Protein AF-A0A1C5WIX2-F1 (afdb_monomer_lite)

Structure (mmCIF, N/CA/C/O backbone):
data_AF-A0A1C5WIX2-F1
#
_entry.id   AF-A0A1C5WIX2-F1
#
loop_
_atom_site.group_PDB
_atom_site.id
_atom_site.type_symbol
_atom_site.label_atom_id
_atom_site.label_alt_id
_atom_site.label_comp_id
_atom_site.label_asym_id
_atom_site.label_entity_id
_atom_site.label_seq_id
_atom_site.pdbx_PDB_ins_code
_atom_site.Cartn_x
_atom_site.Cartn_y
_atom_site.Cartn_z
_atom_site.occupancy
_atom_site.B_iso_or_equiv
_atom_site.auth_seq_id
_atom_site.auth_comp_id
_atom_site.auth_asym_id
_atom_site.auth_atom_id
_atom_site.pdbx_PDB_model_num
ATOM 1 N N . MET A 1 1 ? 9.442 8.099 -9.225 1.00 86.00 1 MET A N 1
ATOM 2 C CA . MET A 1 1 ? 8.308 9.056 -9.155 1.00 86.00 1 MET A CA 1
ATOM 3 C C . MET A 1 1 ? 7.117 8.282 -8.653 1.00 86.00 1 MET A C 1
ATOM 5 O O . MET A 1 1 ? 6.804 7.261 -9.257 1.00 86.00 1 MET A O 1
ATOM 9 N N . LEU A 1 2 ? 6.486 8.757 -7.580 1.00 90.00 2 LEU A N 1
ATOM 10 C CA . LEU A 1 2 ? 5.329 8.098 -6.986 1.00 90.00 2 LEU A CA 1
ATOM 11 C C . LEU A 1 2 ? 4.026 8.625 -7.591 1.00 90.00 2 LEU A C 1
ATOM 13 O O . LEU A 1 2 ? 3.845 9.831 -7.742 1.00 90.00 2 LEU A O 1
ATOM 17 N N . ILE A 1 3 ? 3.127 7.707 -7.932 1.00 93.56 3 ILE A N 1
ATOM 18 C CA . ILE A 1 3 ? 1.805 7.977 -8.493 1.00 93.56 3 ILE A CA 1
ATOM 19 C C . ILE A 1 3 ? 0.762 7.352 -7.568 1.00 93.56 3 ILE A C 1
ATOM 21 O O . ILE A 1 3 ? 0.770 6.142 -7.324 1.00 93.56 3 ILE A O 1
ATOM 25 N N . ARG A 1 4 ? -0.155 8.179 -7.065 1.00 95.69 4 ARG A N 1
ATOM 26 C CA . ARG A 1 4 ? -1.288 7.749 -6.240 1.00 95.69 4 ARG A CA 1
ATOM 27 C C . ARG A 1 4 ? -2.463 7.352 -7.132 1.00 95.69 4 ARG A C 1
ATOM 29 O O . ARG A 1 4 ? -2.825 8.100 -8.039 1.00 95.69 4 ARG A O 1
ATOM 36 N N . SER A 1 5 ? -3.072 6.191 -6.890 1.00 96.06 5 SER A N 1
ATOM 37 C CA . SER A 1 5 ? -4.292 5.798 -7.609 1.00 96.06 5 SER A CA 1
ATOM 38 C C . SER A 1 5 ? -5.489 6.670 -7.216 1.00 96.06 5 SER A C 1
ATOM 40 O O . SER A 1 5 ? -5.557 7.182 -6.099 1.00 96.06 5 SER A O 1
ATOM 42 N N . GLN A 1 6 ? -6.471 6.803 -8.115 1.00 96.81 6 GLN A N 1
ATOM 43 C CA . GLN A 1 6 ? -7.676 7.615 -7.876 1.00 96.81 6 GLN A CA 1
ATOM 44 C C . GLN A 1 6 ? -8.487 7.158 -6.652 1.00 96.81 6 GLN 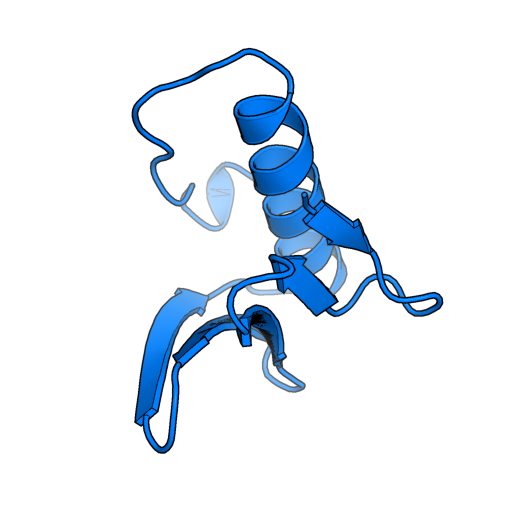A C 1
ATOM 46 O O . GLN A 1 6 ? -9.047 7.983 -5.938 1.00 96.81 6 GLN A O 1
ATOM 51 N N . ASP A 1 7 ? -8.517 5.852 -6.386 1.00 94.88 7 ASP A N 1
ATOM 52 C CA . ASP A 1 7 ? -9.197 5.249 -5.234 1.00 94.88 7 ASP A CA 1
ATOM 53 C C . ASP A 1 7 ? -8.373 5.306 -3.932 1.00 94.88 7 ASP A C 1
ATOM 55 O O . ASP A 1 7 ? -8.804 4.769 -2.913 1.00 94.88 7 ASP A O 1
ATOM 59 N N . LYS A 1 8 ? -7.179 5.919 -3.960 1.00 95.50 8 LYS A N 1
ATOM 60 C CA . LYS A 1 8 ? -6.235 6.013 -2.834 1.00 95.50 8 LYS A CA 1
ATOM 61 C C . LYS A 1 8 ? -5.840 4.660 -2.223 1.00 95.50 8 LYS A C 1
ATOM 63 O O . LYS A 1 8 ? -5.371 4.598 -1.088 1.00 95.50 8 LYS A O 1
ATOM 68 N N . THR A 1 9 ? -5.964 3.553 -2.954 1.00 96.62 9 THR A N 1
ATOM 69 C CA . THR A 1 9 ? -5.545 2.232 -2.446 1.00 96.62 9 THR A CA 1
ATOM 70 C C . THR A 1 9 ? -4.148 1.830 -2.892 1.00 96.62 9 THR A C 1
ATOM 72 O O . THR A 1 9 ? -3.573 0.915 -2.311 1.00 96.62 9 THR A O 1
ATOM 75 N N . LYS A 1 10 ? -3.575 2.504 -3.896 1.00 95.88 10 LYS A N 1
ATOM 76 C CA . LYS A 1 10 ? -2.274 2.150 -4.472 1.00 95.88 10 LYS A CA 1
ATOM 77 C C . LYS A 1 10 ? -1.348 3.353 -4.528 1.00 95.88 10 LYS A C 1
ATOM 79 O O . LYS A 1 10 ? -1.784 4.484 -4.759 1.00 95.88 10 LYS A O 1
ATOM 84 N N . LEU A 1 11 ? -0.069 3.081 -4.328 1.00 95.50 11 LEU A N 1
ATOM 85 C CA . LEU A 1 11 ? 1.035 4.005 -4.517 1.00 95.50 11 LEU A CA 1
ATOM 86 C C . LEU A 1 11 ? 2.068 3.295 -5.394 1.00 95.50 11 LEU A C 1
ATOM 88 O O . LEU A 1 11 ? 2.636 2.282 -4.990 1.00 95.50 11 LEU A O 1
ATOM 92 N N . VAL A 1 12 ? 2.249 3.774 -6.620 1.00 94.62 12 VAL A N 1
ATOM 93 C CA . VAL A 1 12 ? 3.070 3.123 -7.649 1.00 94.62 12 VAL A CA 1
ATOM 94 C C . VAL A 1 12 ? 4.318 3.958 -7.885 1.00 94.62 12 VAL A C 1
ATOM 96 O O . VAL A 1 12 ? 4.207 5.147 -8.172 1.00 94.62 12 VAL A O 1
ATOM 99 N N . ASP A 1 13 ? 5.497 3.350 -7.816 1.00 90.62 13 ASP A N 1
ATOM 100 C CA . ASP A 1 13 ? 6.714 3.954 -8.350 1.00 90.62 13 ASP A CA 1
ATOM 101 C C . ASP A 1 13 ? 6.874 3.612 -9.837 1.00 90.62 13 ASP A C 1
ATOM 103 O O . ASP A 1 13 ? 6.601 2.490 -10.264 1.00 90.62 13 ASP A O 1
ATOM 107 N N . ILE A 1 14 ? 7.369 4.567 -10.627 1.00 87.75 14 ILE A N 1
ATOM 108 C CA . ILE A 1 14 ? 7.588 4.398 -12.072 1.00 87.75 14 ILE A CA 1
ATOM 109 C C . ILE A 1 14 ? 8.525 3.226 -12.426 1.00 87.75 14 ILE A C 1
ATOM 111 O O . ILE A 1 14 ? 8.446 2.708 -13.536 1.00 87.75 14 ILE A O 1
ATOM 115 N N . ALA A 1 15 ? 9.362 2.752 -11.492 1.00 88.56 15 ALA A N 1
ATOM 116 C CA . ALA A 1 15 ? 10.155 1.533 -11.662 1.00 88.56 15 ALA A CA 1
ATOM 117 C C . ALA A 1 15 ? 9.356 0.230 -11.422 1.00 88.56 15 ALA A C 1
ATOM 119 O O . ALA A 1 15 ? 9.949 -0.844 -11.320 1.00 88.56 15 ALA A O 1
ATOM 120 N N . GLY A 1 16 ? 8.027 0.302 -11.289 1.00 85.88 16 GLY A N 1
ATOM 121 C CA . GLY A 1 16 ? 7.118 -0.847 -11.233 1.00 85.88 16 GLY A CA 1
ATOM 122 C C . GLY A 1 16 ? 6.889 -1.447 -9.842 1.00 85.88 16 GLY A C 1
ATOM 123 O O . GLY A 1 16 ? 6.224 -2.476 -9.727 1.00 85.88 16 GLY A O 1
ATOM 124 N N . LYS A 1 17 ? 7.411 -0.832 -8.773 1.00 91.81 17 LYS A N 1
ATOM 125 C CA . LYS A 1 17 ? 7.099 -1.232 -7.389 1.00 91.81 17 LYS A CA 1
ATOM 126 C C . LYS A 1 17 ? 5.775 -0.601 -6.979 1.00 91.81 17 LYS A C 1
ATOM 128 O O . LYS A 1 17 ? 5.582 0.590 -7.197 1.00 91.81 17 LYS A O 1
ATOM 133 N N . THR A 1 18 ? 4.881 -1.374 -6.371 1.00 95.19 18 THR A N 1
ATOM 134 C CA . THR A 1 18 ? 3.577 -0.856 -5.936 1.00 95.19 18 THR A CA 1
ATOM 135 C C . THR A 1 18 ? 3.310 -1.195 -4.482 1.00 95.19 18 THR A C 1
ATOM 137 O O . THR A 1 18 ? 3.395 -2.357 -4.099 1.00 95.19 18 THR A O 1
ATOM 140 N N . ILE A 1 19 ? 2.933 -0.200 -3.686 1.00 95.88 19 ILE A N 1
ATOM 141 C CA . ILE A 1 19 ? 2.402 -0.387 -2.335 1.00 95.88 19 ILE A CA 1
ATOM 142 C C . ILE A 1 19 ? 0.873 -0.334 -2.414 1.00 95.88 19 ILE A C 1
ATOM 144 O O . ILE A 1 19 ? 0.314 0.568 -3.039 1.00 95.88 19 ILE A O 1
ATOM 148 N N . ILE A 1 20 ? 0.195 -1.327 -1.838 1.00 96.81 20 ILE A N 1
ATOM 149 C CA . ILE A 1 20 ? -1.247 -1.555 -1.999 1.00 96.81 20 ILE A CA 1
ATOM 150 C C . ILE A 1 20 ? -1.897 -1.778 -0.636 1.00 96.81 20 ILE A C 1
ATOM 152 O O . ILE A 1 20 ? -1.408 -2.589 0.152 1.00 96.81 20 ILE A O 1
ATOM 156 N N . VAL A 1 21 ? -3.038 -1.126 -0.407 1.00 97.25 21 VAL A N 1
ATOM 157 C CA . VAL A 1 21 ? -4.009 -1.501 0.628 1.00 97.25 21 VAL A CA 1
ATOM 158 C C . VAL A 1 21 ? -4.904 -2.606 0.074 1.00 97.25 21 VAL A C 1
ATOM 160 O O . VAL A 1 21 ? -5.632 -2.403 -0.900 1.00 97.25 21 VAL A O 1
ATOM 163 N N . SER A 1 22 ? -4.827 -3.788 0.674 1.00 94.88 22 SER A N 1
ATOM 164 C CA . SER A 1 22 ? -5.672 -4.929 0.312 1.00 94.88 22 SER A CA 1
ATOM 165 C C . SER A 1 22 ? -7.085 -4.820 0.898 1.00 94.88 22 SER A C 1
ATOM 167 O O . SER A 1 22 ? -7.355 -3.986 1.759 1.00 94.88 22 SER A O 1
ATOM 169 N N . GLU A 1 23 ? -7.984 -5.707 0.471 1.00 91.31 23 GLU A N 1
ATOM 170 C CA . GLU A 1 23 ? -9.363 -5.766 0.979 1.00 91.31 23 GLU A CA 1
ATOM 171 C C . GLU A 1 23 ? -9.457 -6.120 2.470 1.00 91.31 23 GLU A C 1
ATOM 173 O O . GLU A 1 23 ? -10.421 -5.747 3.127 1.00 91.31 23 GLU A O 1
ATOM 178 N N . VAL A 1 24 ? -8.440 -6.794 3.013 1.00 94.31 24 VAL A N 1
ATOM 179 C CA . VAL A 1 24 ? -8.344 -7.163 4.436 1.00 94.31 24 VAL A CA 1
ATOM 180 C C . VAL A 1 24 ? -7.500 -6.172 5.243 1.00 94.31 24 VAL A C 1
ATOM 182 O O . VAL A 1 24 ? -6.947 -6.531 6.278 1.00 94.31 24 VAL A O 1
ATOM 185 N N . ASN A 1 25 ? -7.362 -4.935 4.753 1.00 96.00 25 ASN A N 1
ATOM 186 C CA . ASN A 1 25 ? -6.638 -3.835 5.404 1.00 96.00 25 ASN A CA 1
ATOM 187 C C . ASN A 1 25 ? -5.128 -4.079 5.617 1.00 96.00 25 ASN A C 1
ATOM 189 O O . ASN A 1 25 ? -4.476 -3.352 6.365 1.00 96.00 25 ASN A O 1
ATOM 193 N N . ASP A 1 26 ? -4.536 -5.067 4.936 1.00 97.25 26 ASP A N 1
ATOM 194 C CA . ASP A 1 26 ? -3.075 -5.197 4.883 1.00 97.25 26 ASP A CA 1
ATOM 195 C C . ASP A 1 26 ? -2.472 -4.144 3.952 1.00 97.25 26 ASP A C 1
ATOM 197 O O . ASP A 1 26 ? -2.986 -3.931 2.848 1.00 97.25 26 ASP A O 1
ATOM 201 N N . ILE A 1 27 ? -1.312 -3.613 4.336 1.00 97.25 27 ILE A N 1
ATOM 202 C CA . ILE A 1 27 ? -0.404 -2.919 3.420 1.00 97.25 27 ILE A CA 1
ATOM 203 C C . ILE A 1 27 ? 0.602 -3.928 2.883 1.00 97.25 27 ILE A C 1
ATOM 205 O O . ILE A 1 27 ? 1.284 -4.622 3.643 1.00 97.25 27 ILE A O 1
ATOM 209 N N . LYS A 1 28 ? 0.700 -4.012 1.558 1.00 96.88 28 LYS A N 1
ATOM 210 C CA . LYS A 1 28 ? 1.597 -4.936 0.858 1.00 96.88 28 LYS A CA 1
ATOM 211 C C . LYS A 1 28 ? 2.459 -4.183 -0.137 1.00 96.88 28 LYS A C 1
ATOM 213 O O . LYS A 1 28 ? 1.966 -3.281 -0.807 1.00 96.88 28 LYS A O 1
ATOM 218 N N . ILE A 1 29 ? 3.708 -4.604 -0.294 1.00 95.12 29 ILE A N 1
ATOM 219 C CA . ILE A 1 29 ? 4.545 -4.206 -1.427 1.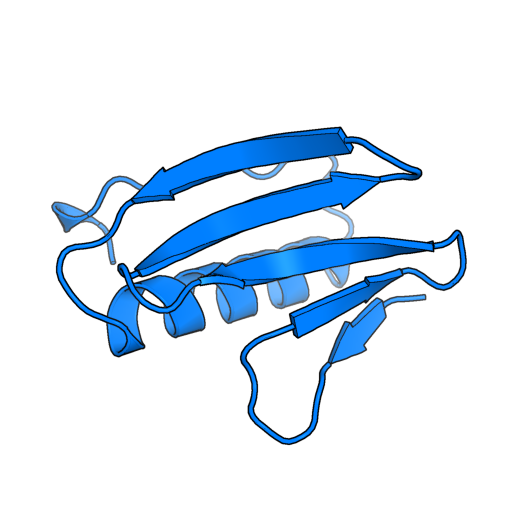00 95.12 29 ILE A CA 1
ATOM 220 C C . ILE A 1 29 ? 4.534 -5.318 -2.469 1.00 95.12 29 ILE A C 1
ATOM 222 O O . ILE A 1 29 ? 4.772 -6.481 -2.152 1.00 95.12 29 ILE A O 1
ATOM 226 N N . SER A 1 30 ? 4.230 -4.9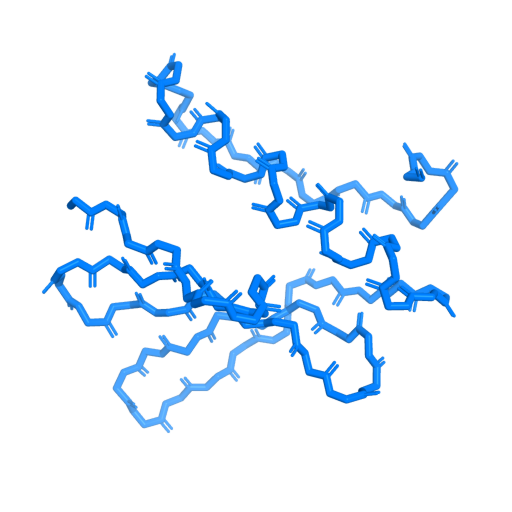57 -3.709 1.00 93.75 30 SER A N 1
ATOM 227 C CA . SER A 1 30 ? 4.241 -5.840 -4.870 1.00 93.75 30 SER A CA 1
ATOM 228 C C . SER A 1 30 ? 5.382 -5.444 -5.800 1.00 93.75 30 SER A C 1
ATOM 230 O O . SER A 1 30 ? 5.536 -4.267 -6.143 1.00 93.75 30 SER A O 1
ATOM 232 N N . TYR A 1 31 ? 6.182 -6.429 -6.197 1.00 89.56 31 TYR A N 1
ATOM 233 C CA . TYR A 1 31 ? 7.294 -6.269 -7.128 1.00 89.56 31 TYR A CA 1
ATOM 234 C C . TYR A 1 31 ? 7.451 -7.528 -7.984 1.00 89.56 31 TYR A C 1
ATOM 236 O O . TYR A 1 31 ? 7.549 -8.640 -7.458 1.00 89.56 31 TYR A O 1
ATOM 244 N N . ALA A 1 32 ? 7.494 -7.344 -9.308 1.00 86.44 32 ALA A N 1
ATOM 245 C CA . ALA A 1 32 ? 7.472 -8.429 -10.287 1.00 86.44 32 ALA A CA 1
ATOM 246 C C . ALA A 1 32 ? 6.316 -9.413 -10.003 1.00 86.44 32 ALA A C 1
ATOM 248 O O . ALA A 1 32 ? 5.158 -9.006 -9.996 1.00 86.44 32 ALA A O 1
ATOM 249 N N . ASN A 1 33 ? 6.628 -10.681 -9.727 1.00 88.38 33 ASN A N 1
ATOM 250 C CA . ASN A 1 33 ? 5.646 -11.736 -9.453 1.00 88.38 33 ASN A CA 1
ATOM 251 C C . ASN A 1 33 ? 5.519 -12.064 -7.954 1.00 88.38 33 ASN A C 1
ATOM 253 O O . ASN A 1 33 ? 5.093 -13.161 -7.601 1.00 88.38 33 ASN A O 1
ATOM 257 N N . SER A 1 34 ? 5.937 -11.154 -7.068 1.00 91.81 34 SER A N 1
ATOM 258 C CA . SER A 1 34 ? 5.921 -11.364 -5.619 1.00 91.81 34 SER A CA 1
ATOM 259 C C . SER A 1 34 ? 5.233 -10.219 -4.882 1.00 91.81 34 SER A C 1
ATOM 261 O O . SER A 1 34 ? 5.265 -9.063 -5.313 1.00 91.81 34 SER A O 1
ATOM 263 N N . SER A 1 35 ? 4.633 -10.548 -3.740 1.00 93.19 35 SER A N 1
ATOM 264 C CA . SER A 1 35 ? 4.053 -9.582 -2.814 1.00 93.19 35 SER A CA 1
ATOM 265 C C . SER A 1 35 ? 4.436 -9.920 -1.379 1.00 93.19 35 SER A C 1
ATOM 267 O O . SER A 1 35 ? 4.285 -11.069 -0.961 1.00 93.19 35 SER A O 1
ATOM 269 N N . VAL A 1 36 ? 4.863 -8.920 -0.615 1.00 95.31 36 VAL A N 1
ATOM 270 C CA . VAL A 1 36 ? 5.203 -9.054 0.806 1.00 95.31 36 VAL A CA 1
ATOM 271 C C . VAL A 1 36 ? 4.266 -8.174 1.621 1.00 95.31 36 VAL A C 1
ATOM 273 O O . VAL A 1 36 ? 4.051 -7.009 1.285 1.00 95.31 36 VAL A O 1
ATOM 276 N N . ARG A 1 37 ? 3.694 -8.726 2.695 1.00 96.25 37 ARG A N 1
ATOM 277 C CA . ARG A 1 37 ? 2.912 -7.955 3.668 1.00 96.25 37 ARG A CA 1
ATOM 278 C C . ARG A 1 37 ? 3.860 -7.163 4.565 1.00 96.25 37 ARG A C 1
ATOM 280 O O . ARG A 1 37 ? 4.766 -7.745 5.150 1.00 96.25 37 ARG A O 1
ATOM 287 N N . LEU A 1 38 ? 3.623 -5.860 4.669 1.00 96.38 38 LEU A N 1
ATOM 288 C CA . LEU A 1 38 ? 4.404 -4.937 5.494 1.00 96.38 38 LEU A CA 1
ATOM 289 C C . LEU A 1 38 ? 3.712 -4.630 6.826 1.00 96.38 38 LEU A C 1
ATOM 291 O O . LEU A 1 38 ? 4.378 -4.516 7.847 1.00 96.38 38 LEU A O 1
ATOM 295 N N . GLY A 1 39 ? 2.382 -4.531 6.823 1.00 96.56 39 GLY A N 1
ATOM 296 C CA . GLY A 1 39 ? 1.594 -4.184 8.004 1.00 96.56 39 GLY A CA 1
ATOM 297 C C . GLY A 1 39 ? 0.137 -4.613 7.867 1.00 96.56 39 GLY A C 1
ATOM 298 O O . GLY A 1 39 ? -0.311 -4.970 6.774 1.00 96.56 39 GLY A O 1
ATOM 299 N N . HIS A 1 40 ? -0.587 -4.602 8.982 1.00 97.75 40 HIS A N 1
ATOM 300 C CA . HIS A 1 40 ? -2.020 -4.875 9.044 1.00 97.75 40 HIS A CA 1
ATOM 301 C C . HIS A 1 40 ? -2.691 -3.927 10.010 1.00 97.75 40 HIS A C 1
ATOM 303 O O . HIS A 1 40 ? -2.144 -3.655 11.078 1.00 97.75 40 HIS A O 1
ATOM 309 N N . TYR A 1 41 ? -3.879 -3.487 9.619 1.00 98.06 41 TYR A N 1
ATOM 310 C CA . TYR A 1 41 ? -4.647 -2.497 10.344 1.00 98.06 41 TYR A CA 1
ATOM 311 C C . TYR A 1 41 ? -6.082 -2.973 10.537 1.00 98.06 41 TYR A C 1
ATOM 313 O O . TYR A 1 41 ? -6.644 -3.692 9.711 1.00 98.06 41 TYR A O 1
ATOM 321 N N . THR A 1 42 ? -6.693 -2.551 11.633 1.00 97.31 42 THR A N 1
ATOM 322 C CA . THR A 1 42 ? -8.052 -2.930 12.026 1.00 97.31 42 THR A CA 1
ATOM 323 C C . THR A 1 42 ? -9.112 -2.333 11.103 1.00 97.31 42 THR A C 1
ATOM 325 O O . THR A 1 42 ? -10.191 -2.909 10.965 1.00 97.31 42 THR A O 1
ATOM 328 N N . SER A 1 43 ? -8.806 -1.226 10.416 1.00 97.69 43 SER A N 1
ATOM 329 C CA . SER A 1 43 ? -9.711 -0.574 9.466 1.00 97.69 43 SER A CA 1
ATOM 330 C C . SER A 1 43 ? -9.021 -0.175 8.159 1.00 97.69 43 SER A C 1
ATOM 332 O O . SER A 1 43 ? -7.802 0.022 8.091 1.00 97.69 43 SER A O 1
ATOM 334 N N . LYS A 1 44 ? -9.824 -0.026 7.100 1.00 96.50 44 LYS A N 1
ATOM 335 C CA . LYS A 1 44 ? -9.341 0.416 5.788 1.00 96.50 44 LYS A CA 1
ATOM 336 C C . LYS A 1 44 ? -8.863 1.863 5.835 1.00 96.50 44 LYS A C 1
ATOM 338 O O . LYS A 1 44 ? -7.876 2.198 5.187 1.00 96.50 44 LYS A O 1
ATOM 343 N N . GLU A 1 45 ? -9.540 2.711 6.607 1.00 97.00 45 GLU A N 1
ATOM 344 C CA . GLU A 1 45 ? -9.157 4.109 6.807 1.00 97.00 45 GLU A CA 1
ATOM 345 C C . GLU A 1 45 ? -7.757 4.210 7.415 1.00 97.00 45 GLU A C 1
ATOM 347 O O . GLU A 1 45 ? -6.944 4.986 6.916 1.00 97.00 45 GLU A O 1
ATOM 352 N N . LYS A 1 46 ? -7.442 3.379 8.420 1.00 98.12 46 LYS A N 1
ATOM 353 C CA . LYS A 1 46 ? -6.099 3.311 9.010 1.00 98.12 46 LYS A CA 1
ATOM 354 C C . LYS A 1 46 ? -5.045 2.895 7.984 1.00 98.12 46 LYS A C 1
ATOM 356 O O . LYS A 1 46 ? -4.032 3.571 7.830 1.00 98.12 46 LYS A O 1
ATOM 361 N N . ALA A 1 47 ? -5.306 1.841 7.212 1.00 97.81 47 ALA A N 1
ATOM 362 C CA . ALA A 1 47 ? -4.372 1.401 6.176 1.00 97.81 47 ALA A CA 1
ATOM 363 C C . ALA A 1 47 ? -4.146 2.472 5.087 1.00 97.81 47 ALA A C 1
ATOM 365 O O . ALA A 1 47 ? -3.022 2.660 4.621 1.00 97.81 47 ALA A O 1
ATOM 366 N N . ILE A 1 48 ? -5.192 3.208 4.691 1.00 97.19 48 ILE A N 1
ATOM 367 C CA . ILE A 1 48 ? -5.067 4.335 3.752 1.00 97.19 48 ILE A CA 1
ATOM 368 C C . ILE A 1 48 ? -4.253 5.471 4.376 1.00 97.19 48 ILE A C 1
ATOM 370 O O . ILE A 1 48 ? -3.366 5.993 3.706 1.00 97.19 48 ILE A O 1
ATOM 374 N N . LYS A 1 49 ? -4.496 5.806 5.649 1.00 97.25 49 LYS A N 1
ATOM 375 C CA . LYS A 1 49 ? -3.748 6.838 6.377 1.00 97.25 49 LYS A CA 1
ATOM 376 C C . LYS A 1 49 ? -2.253 6.524 6.421 1.00 97.25 49 LYS A C 1
ATOM 378 O O . LYS A 1 49 ? -1.446 7.397 6.132 1.00 97.25 49 LYS A O 1
ATOM 383 N N . VAL A 1 50 ? -1.869 5.276 6.687 1.00 97.25 50 VAL A N 1
ATOM 384 C CA . VAL A 1 50 ? -0.451 4.874 6.640 1.00 97.25 50 VAL A CA 1
ATOM 385 C C . VAL A 1 50 ? 0.117 4.969 5.228 1.00 97.25 50 VAL A C 1
ATOM 387 O O . VAL A 1 50 ? 1.262 5.374 5.057 1.00 97.25 50 VAL A O 1
ATOM 390 N N . LEU A 1 51 ? -0.667 4.651 4.196 1.00 95.69 51 LEU A N 1
ATOM 391 C CA . LEU A 1 51 ? -0.214 4.823 2.817 1.00 95.69 51 LEU A CA 1
ATOM 392 C C . LEU A 1 51 ? 0.005 6.302 2.450 1.00 95.69 51 LEU A C 1
ATOM 394 O O . LEU A 1 51 ? 0.914 6.605 1.676 1.00 95.69 51 LEU A O 1
ATOM 398 N N . ASP A 1 52 ? -0.777 7.210 3.035 1.00 95.25 52 ASP A N 1
ATOM 399 C CA . ASP A 1 52 ? -0.568 8.654 2.919 1.00 95.25 52 ASP A CA 1
ATOM 400 C C . ASP A 1 52 ? 0.706 9.090 3.678 1.00 95.25 52 ASP A C 1
ATOM 402 O O . ASP A 1 52 ? 1.530 9.799 3.104 1.00 95.25 52 ASP A O 1
ATOM 406 N N . MET A 1 53 ? 0.961 8.554 4.882 1.00 95.12 53 MET A N 1
ATOM 407 C CA . MET A 1 53 ? 2.216 8.781 5.629 1.00 95.12 53 MET A CA 1
ATOM 408 C C . MET A 1 53 ? 3.458 8.310 4.851 1.00 95.12 53 MET A C 1
ATOM 410 O O . MET A 1 53 ? 4.484 8.992 4.837 1.00 95.12 53 MET A O 1
ATOM 414 N N . ILE A 1 54 ? 3.377 7.164 4.162 1.00 93.12 54 ILE A N 1
ATOM 415 C CA . ILE A 1 54 ? 4.461 6.681 3.288 1.00 93.12 54 ILE A CA 1
ATOM 416 C C . ILE A 1 54 ? 4.716 7.691 2.165 1.00 93.12 54 ILE A C 1
ATOM 418 O O . ILE A 1 54 ? 5.868 8.034 1.894 1.00 93.12 54 ILE A O 1
ATOM 422 N N . GLN A 1 55 ? 3.655 8.174 1.512 1.00 91.44 55 GLN A N 1
ATOM 423 C CA . GLN A 1 55 ? 3.781 9.150 0.433 1.00 91.44 55 GLN A CA 1
ATOM 424 C C . GLN A 1 55 ? 4.444 10.446 0.920 1.00 91.44 55 GLN A C 1
ATOM 426 O O . GLN A 1 55 ? 5.335 10.947 0.238 1.00 91.44 55 GLN A O 1
ATOM 431 N N . GLU A 1 56 ? 4.042 10.961 2.083 1.00 91.19 56 GLU A N 1
ATOM 432 C CA . GLU A 1 56 ? 4.622 12.161 2.702 1.00 91.19 56 GLU A CA 1
ATOM 433 C C . GLU A 1 56 ? 6.110 11.969 3.027 1.00 91.19 56 GLU A C 1
ATOM 435 O O . GLU A 1 56 ? 6.940 12.766 2.594 1.00 91.19 56 GLU A O 1
ATOM 440 N N . SER A 1 57 ? 6.481 10.849 3.660 1.00 89.25 57 SER A N 1
ATOM 441 C CA . SER A 1 57 ? 7.8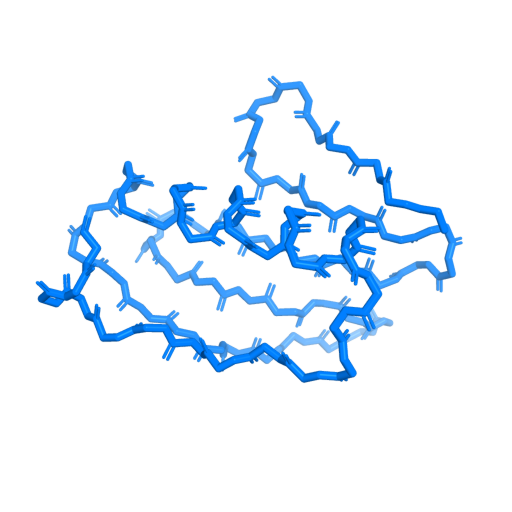89 10.550 3.972 1.00 89.25 57 SER A CA 1
ATOM 442 C C . SER A 1 57 ? 8.792 10.479 2.731 1.00 89.25 57 SER A C 1
ATOM 444 O O . SER A 1 57 ? 9.959 10.870 2.776 1.00 89.25 57 SER A O 1
ATOM 446 N N . CYS A 1 58 ? 8.247 10.032 1.594 1.00 82.19 58 CYS A N 1
ATOM 447 C CA . CYS A 1 58 ? 8.984 9.975 0.334 1.00 82.19 58 CYS A CA 1
ATOM 448 C C . CYS A 1 58 ? 9.206 11.358 -0.299 1.00 82.19 58 CYS A C 1
ATOM 450 O O . CYS A 1 58 ? 10.124 11.506 -1.105 1.00 82.19 58 CYS A O 1
ATOM 452 N N . ILE A 1 59 ? 8.372 12.354 0.023 1.00 82.31 59 ILE A N 1
ATOM 453 C CA . ILE A 1 59 ? 8.544 13.745 -0.424 1.00 82.31 59 ILE A CA 1
ATOM 454 C C . ILE A 1 59 ? 9.627 14.430 0.416 1.00 82.31 59 ILE A C 1
ATOM 456 O O . ILE A 1 59 ? 10.465 15.140 -0.136 1.00 82.31 59 ILE A O 1
ATOM 460 N N . ASP A 1 60 ? 9.661 14.145 1.717 1.00 78.94 60 ASP A N 1
ATOM 461 C CA . ASP A 1 60 ? 10.604 14.743 2.669 1.00 78.94 60 ASP A CA 1
ATOM 462 C C . ASP A 1 60 ? 12.019 14.124 2.629 1.00 78.94 60 ASP A C 1
ATOM 464 O O . ASP A 1 60 ? 12.866 14.439 3.465 1.00 78.94 60 ASP A O 1
ATOM 468 N N . CYS A 1 61 ? 12.318 13.268 1.641 1.00 69.38 61 CYS A N 1
ATOM 469 C CA . CYS A 1 61 ? 13.605 12.573 1.482 1.00 69.38 61 CYS A CA 1
ATOM 470 C C . CYS A 1 61 ? 14.021 11.717 2.695 1.00 69.38 61 CYS A C 1
ATOM 472 O O . CYS A 1 61 ? 15.217 11.509 2.922 1.00 69.38 61 CYS A O 1
ATOM 474 N N . HIS A 1 62 ? 13.065 11.185 3.463 1.00 72.12 62 HIS A N 1
ATOM 475 C CA . HIS A 1 62 ? 13.389 10.199 4.492 1.00 72.12 62 HIS A CA 1
ATOM 476 C C . HIS A 1 62 ? 13.981 8.936 3.851 1.00 72.12 62 HIS A C 1
ATOM 478 O O . HIS A 1 62 ? 13.464 8.413 2.862 1.00 72.12 62 HIS A O 1
ATOM 484 N N . ILE A 1 63 ? 15.101 8.468 4.409 1.00 75.50 63 ILE A N 1
ATOM 485 C CA . ILE A 1 63 ? 15.828 7.291 3.908 1.00 75.50 63 ILE A CA 1
ATOM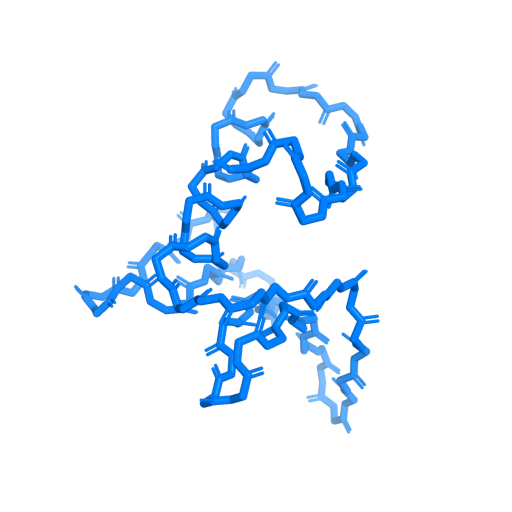 486 C C . ILE A 1 63 ? 15.077 6.007 4.289 1.00 75.50 63 ILE A C 1
ATOM 488 O O . ILE A 1 63 ? 15.121 5.014 3.561 1.00 75.50 63 ILE A O 1
ATOM 492 N N . ASP A 1 64 ? 14.359 6.042 5.406 1.00 85.88 64 ASP A N 1
ATOM 493 C CA . ASP A 1 64 ? 13.618 4.937 5.981 1.00 85.88 64 ASP A CA 1
ATOM 494 C C . ASP A 1 64 ? 12.214 5.359 6.438 1.00 85.88 64 ASP A C 1
ATOM 496 O O . ASP A 1 64 ? 11.957 6.482 6.875 1.00 85.88 64 ASP A O 1
ATOM 500 N N . PHE A 1 65 ? 11.279 4.417 6.32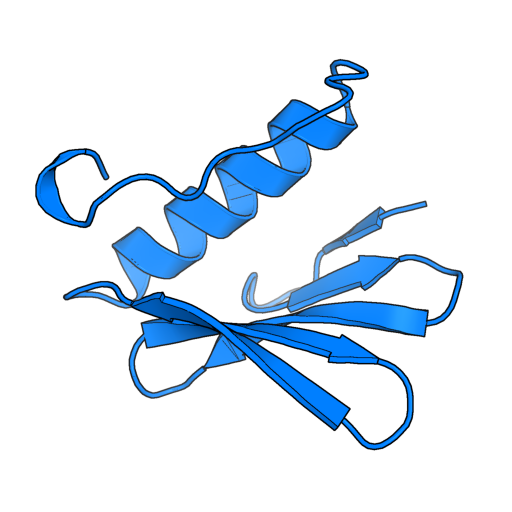4 1.00 91.19 65 PHE A N 1
ATOM 501 C CA . PHE A 1 65 ? 9.923 4.545 6.838 1.00 91.19 65 PHE A CA 1
ATOM 502 C C . PHE A 1 65 ? 9.569 3.270 7.601 1.00 91.19 65 PHE A C 1
ATOM 504 O O . PHE A 1 65 ? 9.547 2.175 7.032 1.00 91.19 65 PHE A O 1
ATOM 511 N N . GLN A 1 66 ? 9.284 3.416 8.892 1.00 93.75 66 GLN A N 1
ATOM 512 C CA . GLN A 1 66 ? 8.855 2.324 9.757 1.00 93.75 66 GLN A CA 1
ATOM 513 C C . GLN A 1 66 ? 7.327 2.217 9.731 1.00 93.75 66 GLN A C 1
ATOM 515 O O . GLN A 1 66 ? 6.636 3.207 9.957 1.00 93.75 66 GLN A O 1
ATOM 520 N N . MET A 1 67 ? 6.792 1.014 9.483 1.00 95.56 67 MET A N 1
ATOM 521 C CA . MET A 1 67 ? 5.344 0.791 9.575 1.00 95.56 67 MET A CA 1
ATOM 522 C C . MET A 1 67 ? 4.876 1.054 11.016 1.00 95.56 67 MET A C 1
ATOM 524 O O . MET A 1 67 ? 5.393 0.386 11.924 1.00 95.56 67 MET A O 1
ATOM 528 N N . PRO A 1 68 ? 3.915 1.972 11.234 1.00 96.94 68 PRO A N 1
ATOM 529 C CA . PRO A 1 68 ? 3.335 2.196 12.552 1.00 96.94 68 PRO A CA 1
ATOM 530 C C . PRO A 1 68 ? 2.461 1.008 12.963 1.00 96.94 68 PRO A C 1
ATOM 532 O O . PRO A 1 68 ? 1.898 0.309 12.106 1.00 96.94 68 PRO A O 1
ATOM 535 N N . GLN A 1 69 ? 2.343 0.788 14.271 1.00 97.19 69 GLN A N 1
ATOM 536 C CA . GLN A 1 69 ? 1.396 -0.173 14.840 1.00 97.19 69 GLN A CA 1
ATOM 537 C C . GLN A 1 69 ? -0.043 0.319 14.665 1.00 97.19 69 GLN A C 1
ATOM 539 O O . GLN A 1 69 ? -0.282 1.510 14.497 1.00 97.19 69 GLN A O 1
ATOM 544 N N . ASP A 1 70 ? -1.026 -0.583 14.739 1.00 96.69 70 ASP A N 1
ATOM 545 C CA . ASP A 1 70 ? -2.436 -0.197 14.575 1.00 96.69 70 ASP A CA 1
ATOM 546 C C . ASP A 1 70 ? -2.886 0.883 15.572 1.00 96.69 70 ASP A C 1
ATOM 548 O O . ASP A 1 70 ? -3.686 1.747 15.226 1.00 96.69 70 ASP A O 1
ATOM 552 N N . GLU A 1 71 ? -2.357 0.857 16.795 1.00 96.31 71 GLU A N 1
ATOM 553 C CA . GLU A 1 71 ? -2.686 1.805 17.868 1.00 96.31 71 GLU A CA 1
ATOM 554 C C . GLU A 1 71 ? -2.144 3.224 17.616 1.00 96.31 71 GLU A C 1
ATOM 556 O O . GLU A 1 71 ? -2.656 4.187 18.183 1.00 96.31 71 GLU A O 1
ATOM 561 N N . GLU A 1 72 ? -1.135 3.366 16.753 1.00 94.31 72 GLU A N 1
ATOM 562 C CA . GLU A 1 72 ? -0.463 4.637 16.439 1.00 94.31 72 GLU A CA 1
ATOM 563 C C . GLU A 1 72 ? -1.114 5.375 15.254 1.00 94.31 72 GLU A C 1
ATOM 565 O O . GLU A 1 72 ? -0.721 6.495 14.915 1.00 94.31 72 GLU A O 1
ATOM 570 N N . VAL A 1 73 ? -2.109 4.745 14.617 1.00 91.69 73 VAL A N 1
ATOM 571 C CA . VAL A 1 73 ? -2.775 5.198 13.385 1.00 91.69 73 VAL A CA 1
ATOM 572 C C . VAL A 1 73 ? -4.211 5.607 13.662 1.00 91.69 73 VAL A C 1
ATOM 574 O O . VAL A 1 73 ? -4.557 6.741 13.245 1.00 91.69 73 VAL A O 1
#

Radius of gyration: 11.53 Å; chains: 1; bounding box: 26×26×30 Å

Sequence (73 aa):
MLIRSQDKTKLVDIAGKTIIVSEVNDIKISYANSSVRLGHYTSKEKAIKVLDMIQESCIDCHIDFQMPQDEEV

Secondary structure (DSSP, 8-state):
-EEE-TTSSEEEETTS-EEEE-TTSEEEEEETTEEEEEEE-SSHHHHHHHHHHHHHHHHTT-S--PPPPGGG-

pLDDT: mean 92.8, std 5.94, range [69.38, 98.12]

Foldseek 3Di:
DWDADPVLQWIADPVGWIWGQDPQRWTWIDDDPDIDTQDHEPDVVLSSVQSVVVVVCVVVPPPDDHRDHNVVD